Protein AF-A0A8S3BAY8-F1 (afdb_monomer_lite)

Foldseek 3Di:
DDDPPPCPCQQAQFDPDPVSGHDPVVVVVVVVVCLVVVCPPDRDDDDDDDWDWDQDPNDIDTPPPDDPPPPDDDPDDDDDD

Structure (mmCIF, N/CA/C/O backbone):
data_AF-A0A8S3BAY8-F1
#
_entry.id   AF-A0A8S3BAY8-F1
#
loop_
_atom_site.group_PDB
_atom_site.id
_atom_site.type_symbol
_atom_site.label_atom_id
_atom_site.label_alt_id
_atom_site.label_comp_id
_atom_site.label_asym_id
_atom_site.label_entity_id
_atom_site.label_seq_id
_atom_site.pdbx_PDB_ins_code
_atom_site.Cartn_x
_atom_site.Cartn_y
_atom_site.Cartn_z
_atom_site.occupancy
_atom_site.B_iso_or_equiv
_atom_site.auth_seq_id
_atom_site.auth_comp_id
_atom_site.auth_asym_id
_atom_site.auth_atom_id
_atom_site.pdbx_PDB_model_num
ATOM 1 N N . TYR A 1 1 ? -0.995 3.898 -13.900 1.00 81.50 1 TYR A N 1
ATOM 2 C CA . TYR A 1 1 ? -0.536 3.880 -15.308 1.00 81.50 1 TYR A CA 1
ATOM 3 C C . TYR A 1 1 ? 0.516 4.974 -15.511 1.00 81.50 1 TYR A C 1
ATOM 5 O O . TYR A 1 1 ? 0.528 5.904 -14.717 1.00 81.50 1 TYR A O 1
ATOM 13 N N . GLY A 1 2 ? 1.438 4.847 -16.471 1.00 94.06 2 GLY A N 1
ATOM 14 C CA . GLY A 1 2 ? 2.510 5.832 -16.730 1.00 94.06 2 GLY A CA 1
ATOM 15 C C . GLY A 1 2 ? 3.890 5.198 -16.953 1.00 94.06 2 GLY A C 1
ATOM 16 O O . GLY A 1 2 ? 4.076 4.014 -16.664 1.00 94.06 2 GLY A O 1
ATOM 17 N N . GLN A 1 3 ? 4.867 5.977 -17.428 1.00 97.62 3 GLN A N 1
ATOM 18 C CA . GLN A 1 3 ? 6.222 5.502 -17.756 1.00 97.62 3 GLN A CA 1
ATOM 19 C C . GLN A 1 3 ? 6.970 4.947 -16.528 1.00 97.62 3 GLN A C 1
ATOM 21 O O . GLN A 1 3 ? 6.738 5.360 -15.385 1.00 97.62 3 GLN A O 1
ATOM 26 N N . THR A 1 4 ? 7.854 3.968 -16.729 1.00 95.75 4 THR A N 1
ATOM 27 C CA . THR A 1 4 ? 8.812 3.521 -15.702 1.00 95.75 4 THR A CA 1
ATOM 28 C C . THR A 1 4 ? 9.665 4.699 -15.232 1.00 95.75 4 THR A C 1
ATOM 30 O O . THR A 1 4 ? 10.082 5.517 -16.040 1.00 95.75 4 THR A O 1
ATOM 33 N N . GLY A 1 5 ? 9.874 4.824 -13.919 1.00 95.62 5 GLY A N 1
ATOM 34 C CA . GLY A 1 5 ? 10.591 5.962 -13.331 1.00 95.62 5 GLY A CA 1
ATOM 35 C C . GLY A 1 5 ? 9.743 7.215 -13.077 1.00 95.62 5 GLY A C 1
ATOM 36 O O . GLY A 1 5 ? 10.161 8.062 -12.301 1.00 95.62 5 GLY A O 1
ATOM 37 N N . ALA A 1 6 ? 8.513 7.309 -13.596 1.00 96.94 6 ALA A N 1
ATOM 38 C CA . ALA A 1 6 ? 7.641 8.479 -13.404 1.00 96.94 6 ALA A CA 1
ATOM 39 C C . ALA A 1 6 ? 7.023 8.613 -11.989 1.00 96.94 6 ALA A C 1
ATOM 41 O O . ALA A 1 6 ? 6.027 9.302 -11.811 1.00 96.94 6 ALA A O 1
ATOM 42 N N . GLY A 1 7 ? 7.545 7.902 -10.984 1.00 97.06 7 GLY A N 1
ATOM 43 C CA . GLY A 1 7 ? 7.110 8.063 -9.591 1.00 97.06 7 GLY A CA 1
ATOM 44 C C . GLY A 1 7 ? 5.827 7.332 -9.177 1.00 97.06 7 GLY A C 1
ATOM 45 O O . GLY A 1 7 ? 5.382 7.517 -8.056 1.00 97.06 7 GLY A O 1
ATOM 46 N N . LYS A 1 8 ? 5.252 6.443 -9.998 1.00 97.94 8 LYS A N 1
ATOM 47 C CA . LYS A 1 8 ? 3.997 5.723 -9.665 1.00 97.94 8 LYS A CA 1
ATOM 48 C C . LYS A 1 8 ? 4.009 5.057 -8.278 1.00 97.94 8 LYS A C 1
ATOM 50 O O . LYS A 1 8 ? 3.091 5.258 -7.488 1.00 97.94 8 LYS A O 1
ATOM 55 N N . SER A 1 9 ? 5.056 4.283 -7.976 1.00 96.50 9 SER A N 1
ATOM 56 C CA . SER A 1 9 ? 5.201 3.613 -6.675 1.00 96.50 9 SER A CA 1
ATOM 57 C C . SER A 1 9 ? 5.431 4.612 -5.541 1.00 96.50 9 SER A C 1
ATOM 59 O O . SER A 1 9 ? 4.940 4.402 -4.438 1.00 96.50 9 SER A O 1
ATOM 61 N N . TYR A 1 10 ? 6.122 5.719 -5.825 1.00 97.19 10 TYR A N 1
ATOM 62 C CA . TYR A 1 10 ? 6.337 6.798 -4.864 1.00 97.19 10 TYR A CA 1
ATOM 63 C C . TYR A 1 10 ? 5.026 7.530 -4.537 1.00 97.19 10 TYR A C 1
ATOM 65 O O . TYR A 1 10 ? 4.744 7.797 -3.381 1.00 97.19 10 TYR A O 1
ATOM 73 N N . THR A 1 11 ? 4.158 7.785 -5.513 1.00 97.50 11 THR A N 1
ATOM 74 C CA . THR A 1 11 ? 2.838 8.371 -5.240 1.00 97.50 11 THR A CA 1
ATOM 75 C C . THR A 1 11 ? 1.934 7.407 -4.461 1.00 97.50 11 THR A C 1
ATOM 77 O O . THR A 1 11 ? 1.261 7.821 -3.521 1.00 97.50 11 THR A O 1
ATOM 80 N N . MET A 1 12 ? 1.908 6.119 -4.826 1.00 97.81 12 MET A N 1
ATOM 81 C CA . MET A 1 12 ? 1.002 5.146 -4.199 1.00 97.81 12 MET A CA 1
ATOM 82 C C . MET A 1 12 ? 1.468 4.686 -2.814 1.00 97.81 12 MET A C 1
ATOM 84 O O . MET A 1 12 ? 0.690 4.747 -1.870 1.00 97.81 12 MET A O 1
ATOM 88 N N . MET A 1 13 ? 2.712 4.226 -2.680 1.00 96.62 13 MET A N 1
ATOM 89 C CA . MET A 1 13 ? 3.259 3.729 -1.412 1.00 96.62 13 MET A CA 1
ATOM 90 C C . MET A 1 13 ? 4.113 4.789 -0.713 1.00 96.62 13 MET A C 1
ATOM 92 O O . MET A 1 13 ? 4.030 4.952 0.502 1.00 96.62 13 MET A O 1
ATOM 96 N N . GLY A 1 14 ? 4.892 5.548 -1.482 1.00 96.56 14 GLY A N 1
ATOM 97 C CA . GLY A 1 14 ? 5.843 6.511 -0.935 1.00 96.56 14 GLY A CA 1
ATOM 98 C C . GLY A 1 14 ? 7.071 5.839 -0.350 1.00 96.56 14 GLY A C 1
ATOM 99 O O . GLY A 1 14 ? 7.489 4.768 -0.800 1.00 96.56 14 GLY A O 1
ATOM 100 N N . LYS A 1 15 ? 7.660 6.501 0.638 1.00 95.75 15 LYS A N 1
ATOM 101 C CA . LYS A 1 15 ? 8.735 5.964 1.466 1.00 95.75 15 LYS A CA 1
ATOM 102 C C . LYS A 1 15 ? 8.298 5.903 2.930 1.00 95.75 15 LYS A C 1
ATOM 104 O O . LYS A 1 15 ? 7.227 6.380 3.294 1.00 95.75 15 LYS A O 1
ATOM 109 N N . ASN A 1 16 ? 9.145 5.300 3.758 1.00 88.25 16 ASN A N 1
ATOM 110 C CA . ASN A 1 16 ? 8.861 5.079 5.173 1.00 88.25 16 ASN A CA 1
ATOM 111 C C . ASN A 1 16 ? 9.096 6.322 6.052 1.00 88.25 16 ASN A C 1
ATOM 113 O O . ASN A 1 16 ? 8.822 6.259 7.247 1.00 88.25 16 ASN A O 1
ATOM 117 N N . GLU A 1 17 ? 9.581 7.444 5.508 1.00 93.75 17 GLU A N 1
ATOM 118 C CA . GLU A 1 17 ? 9.610 8.715 6.239 1.00 93.75 17 GLU A CA 1
ATOM 119 C C . GLU A 1 17 ? 8.203 9.341 6.301 1.00 93.75 17 GLU A C 1
ATOM 121 O O . GLU A 1 17 ? 7.479 9.332 5.303 1.00 93.75 17 GLU A O 1
ATOM 126 N N . SER A 1 18 ? 7.821 9.916 7.452 1.00 84.75 18 SER A N 1
ATOM 127 C CA . SER A 1 18 ? 6.466 10.449 7.718 1.00 84.75 18 SER A CA 1
ATOM 128 C C . SER A 1 18 ? 5.945 11.365 6.609 1.00 84.75 18 SER A C 1
ATOM 130 O O . SER A 1 18 ? 4.808 11.241 6.151 1.00 84.75 18 SER A O 1
ATOM 132 N N . ASP A 1 19 ? 6.808 12.242 6.110 1.00 92.69 19 ASP A N 1
ATOM 133 C CA . ASP A 1 19 ? 6.422 13.288 5.165 1.00 92.69 19 ASP A CA 1
ATOM 134 C C . ASP A 1 19 ? 6.413 12.780 3.716 1.00 92.69 19 ASP A C 1
ATOM 136 O O . ASP A 1 19 ? 5.904 13.446 2.818 1.00 92.69 19 ASP A O 1
ATOM 140 N N . GLN A 1 20 ? 6.929 11.570 3.486 1.00 96.06 20 GLN A N 1
ATOM 141 C CA . GLN A 1 20 ? 7.057 10.942 2.170 1.00 96.06 20 GLN A CA 1
ATOM 142 C C . GLN A 1 20 ? 6.139 9.729 1.996 1.00 96.06 20 GLN A C 1
ATOM 144 O O . GLN A 1 20 ? 6.250 9.020 0.995 1.00 96.06 20 GLN A O 1
ATOM 149 N N . GLN A 1 21 ? 5.219 9.487 2.933 1.00 97.62 21 GLN A N 1
ATOM 150 C CA . GLN A 1 21 ? 4.194 8.459 2.783 1.00 97.62 21 GLN A CA 1
ATOM 151 C C . GLN A 1 21 ? 3.293 8.749 1.575 1.00 97.62 21 GLN A C 1
ATOM 153 O O . GLN A 1 21 ? 2.893 9.894 1.342 1.00 97.62 21 GLN A O 1
ATOM 158 N N . GLY A 1 22 ? 2.967 7.704 0.814 1.00 97.50 22 GLY A N 1
ATOM 159 C CA . GLY A 1 22 ? 2.068 7.776 -0.336 1.00 97.50 22 GLY A CA 1
ATOM 160 C C . GLY A 1 22 ? 0.592 7.656 0.044 1.00 97.50 22 GLY A C 1
ATOM 161 O O . GLY A 1 22 ? 0.216 7.680 1.215 1.00 97.50 22 GLY A O 1
ATOM 162 N N . ILE A 1 23 ? -0.257 7.498 -0.968 1.00 97.75 23 ILE A N 1
ATOM 163 C CA . ILE A 1 23 ? -1.716 7.402 -0.810 1.00 97.75 23 ILE A CA 1
ATOM 164 C C . ILE A 1 23 ? -2.129 6.212 0.073 1.00 97.75 23 ILE A C 1
ATOM 166 O O . ILE A 1 23 ? -2.952 6.384 0.966 1.00 97.75 23 ILE A O 1
ATOM 170 N N . ILE A 1 24 ? -1.561 5.020 -0.149 1.00 97.62 24 ILE A N 1
ATOM 171 C CA . ILE A 1 24 ? -1.946 3.779 0.548 1.00 97.62 24 ILE A CA 1
ATOM 172 C C . ILE A 1 24 ? -1.755 3.893 2.070 1.00 97.62 24 ILE A C 1
ATOM 174 O O . ILE A 1 24 ? -2.744 3.736 2.787 1.00 97.62 24 ILE A O 1
ATOM 178 N N . PRO A 1 25 ? -0.549 4.183 2.605 1.00 97.00 25 PRO A N 1
ATOM 179 C CA . PRO A 1 25 ? -0.364 4.278 4.054 1.00 97.00 25 PRO A CA 1
ATOM 180 C C . PRO A 1 25 ? -1.179 5.413 4.694 1.00 97.00 25 PRO A C 1
ATOM 182 O O . PRO A 1 25 ? -1.693 5.225 5.795 1.00 97.00 25 PRO A O 1
ATOM 185 N N . ARG A 1 26 ? -1.361 6.551 4.003 1.00 96.81 26 ARG A N 1
ATOM 186 C CA . ARG A 1 26 ? -2.194 7.664 4.497 1.00 96.81 26 ARG A CA 1
ATOM 187 C C . ARG A 1 26 ? -3.665 7.269 4.608 1.00 96.81 26 ARG A C 1
ATOM 189 O O . ARG A 1 26 ? -4.276 7.498 5.647 1.00 96.81 26 ARG A O 1
ATOM 196 N N . LEU A 1 27 ? -4.207 6.627 3.571 1.00 97.44 27 LEU A N 1
ATOM 197 C CA . LEU A 1 27 ? -5.589 6.151 3.554 1.00 97.44 27 LEU A CA 1
ATOM 198 C C . LEU A 1 27 ? -5.829 5.102 4.639 1.00 97.44 27 LEU A C 1
ATOM 200 O O . LEU A 1 27 ? -6.839 5.173 5.331 1.00 97.44 27 LEU A O 1
ATOM 204 N N . CYS A 1 28 ? -4.905 4.154 4.818 1.00 97.00 28 CYS A N 1
ATOM 205 C CA . CYS A 1 28 ? -5.004 3.173 5.896 1.00 97.00 28 CYS A CA 1
ATOM 206 C C . CYS A 1 28 ? -5.020 3.855 7.271 1.00 97.00 28 CYS A C 1
ATOM 208 O O . CYS A 1 28 ? -5.868 3.523 8.096 1.00 97.00 28 CYS A O 1
ATOM 210 N N . GLY A 1 29 ? -4.128 4.823 7.511 1.00 95.25 29 GLY A N 1
ATOM 211 C CA . GLY A 1 29 ? -4.090 5.578 8.766 1.00 95.25 29 GLY A CA 1
ATOM 212 C C . GLY A 1 29 ? -5.414 6.284 9.063 1.00 95.25 29 GLY A C 1
ATOM 213 O O . GLY A 1 29 ? -6.011 6.064 10.115 1.00 95.25 29 GLY A O 1
ATOM 214 N N . GLU A 1 30 ? -5.916 7.056 8.100 1.00 96.44 30 GLU A N 1
ATOM 215 C CA . GLU A 1 30 ? -7.170 7.799 8.246 1.00 96.44 30 GLU A CA 1
ATOM 216 C C . GLU A 1 30 ? -8.390 6.871 8.393 1.00 96.44 30 GLU A C 1
ATOM 218 O O . GLU A 1 30 ? -9.293 7.139 9.189 1.00 96.44 30 GLU A O 1
ATOM 223 N N . LEU A 1 31 ? -8.421 5.750 7.663 1.00 95.88 31 LEU A N 1
ATOM 224 C CA . LEU A 1 31 ? -9.478 4.744 7.777 1.00 95.88 31 LEU A CA 1
ATOM 225 C C . LEU A 1 31 ? -9.589 4.227 9.215 1.00 95.88 31 LEU A C 1
ATOM 227 O O . LEU A 1 31 ? -10.682 4.215 9.786 1.00 95.88 31 LEU A O 1
ATOM 231 N N . PHE A 1 32 ? -8.465 3.818 9.808 1.00 94.81 32 PHE A N 1
ATOM 232 C CA . PHE A 1 32 ? -8.463 3.298 11.173 1.00 94.81 32 PHE A CA 1
ATOM 233 C C . PHE A 1 32 ? -8.746 4.391 12.211 1.00 94.81 32 PHE A C 1
ATOM 235 O O . PHE A 1 32 ? -9.475 4.130 13.167 1.00 94.81 32 PHE A O 1
ATOM 242 N N . GLU A 1 33 ? -8.273 5.621 12.007 1.00 94.75 33 GLU A N 1
ATOM 243 C CA . GLU A 1 33 ? -8.598 6.760 12.877 1.00 94.75 33 GLU A CA 1
ATOM 244 C C . GLU A 1 33 ? -10.110 7.049 12.914 1.00 94.75 33 GLU A C 1
ATOM 246 O O . GLU A 1 33 ? -10.703 7.238 13.984 1.00 94.75 33 GLU A O 1
ATOM 251 N N . ARG A 1 34 ? -10.776 7.015 11.755 1.00 92.19 34 ARG A N 1
ATOM 252 C CA . ARG A 1 34 ? -12.233 7.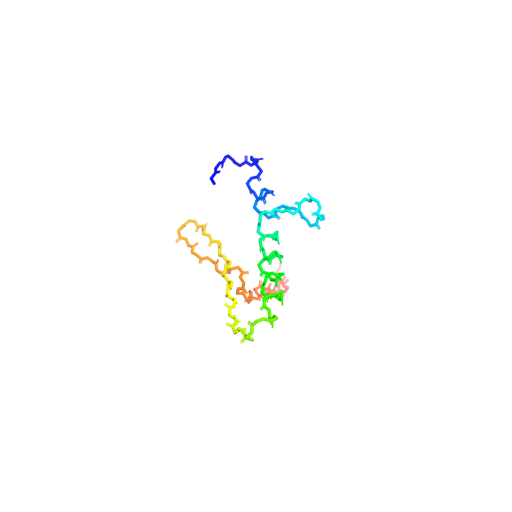195 11.656 1.00 92.19 34 ARG A CA 1
ATOM 253 C C . ARG A 1 34 ? -13.002 6.062 12.331 1.00 92.19 34 ARG A C 1
ATOM 255 O O . ARG A 1 34 ? -13.972 6.321 13.043 1.00 92.19 34 ARG A O 1
ATOM 262 N N . ILE A 1 35 ? -12.562 4.816 12.151 1.00 91.50 35 ILE A N 1
ATOM 263 C CA . ILE A 1 35 ? -13.162 3.660 12.831 1.00 91.50 35 ILE A CA 1
ATOM 264 C C . ILE A 1 35 ? -13.074 3.844 14.353 1.00 91.50 35 ILE A C 1
ATOM 266 O O . ILE A 1 35 ? -14.088 3.726 15.041 1.00 91.50 35 ILE A O 1
ATOM 270 N N . ILE A 1 36 ? -11.902 4.213 14.875 1.00 88.88 36 ILE A N 1
ATOM 271 C CA . ILE A 1 36 ? -11.675 4.402 16.315 1.00 88.88 36 ILE A CA 1
ATOM 272 C C . ILE A 1 36 ? -12.521 5.559 16.875 1.00 88.88 36 ILE A C 1
ATOM 274 O O . ILE A 1 36 ? -13.175 5.404 17.908 1.00 88.88 36 ILE A O 1
ATOM 278 N N . SER A 1 37 ? -12.563 6.705 16.189 1.00 88.38 37 SER A N 1
ATOM 279 C CA . SER A 1 37 ? -13.301 7.898 16.646 1.00 88.38 37 SER A CA 1
ATOM 280 C C . SER A 1 37 ? -14.830 7.748 16.576 1.00 88.38 37 SER A C 1
ATOM 282 O O . SER A 1 37 ? -15.549 8.317 17.404 1.00 88.38 37 SER A O 1
ATOM 284 N N . SER A 1 38 ? -15.341 6.926 15.653 1.00 82.44 38 SER A N 1
ATOM 285 C CA . SER A 1 38 ? -16.780 6.650 15.502 1.00 82.44 38 SER A CA 1
ATOM 286 C C . SER A 1 38 ? -17.402 5.839 16.653 1.00 82.44 38 SER A C 1
ATOM 288 O O . SER A 1 38 ? -18.623 5.821 16.812 1.00 82.44 38 SER A O 1
ATOM 290 N N . SER A 1 39 ? -16.587 5.222 17.520 1.00 64.56 39 SER A N 1
ATOM 291 C CA . SER A 1 39 ? -17.044 4.349 18.617 1.00 64.56 39 SER A CA 1
ATOM 292 C C . SER A 1 39 ? -17.853 5.059 19.724 1.00 64.56 39 SER A C 1
ATOM 294 O O . SER A 1 39 ? -18.359 4.398 20.636 1.00 64.56 39 SER A O 1
ATOM 296 N N . SER A 1 40 ? -17.980 6.386 19.677 1.00 65.62 40 SER A N 1
ATOM 297 C CA . SER A 1 40 ? -18.706 7.201 20.662 1.00 65.62 40 SER A CA 1
ATOM 298 C C . SER A 1 40 ? -20.233 7.194 20.470 1.00 65.62 40 SER A C 1
ATOM 300 O O . SER A 1 40 ? -20.967 7.499 21.411 1.00 65.62 40 SER A O 1
ATOM 302 N N . GLN A 1 41 ? -20.740 6.776 19.303 1.00 58.38 41 GLN A N 1
ATOM 303 C CA . GLN A 1 41 ? -22.175 6.658 19.026 1.00 58.38 41 GLN A CA 1
ATOM 304 C C . GLN A 1 41 ? -22.522 5.215 18.633 1.00 58.38 41 GLN A C 1
ATOM 306 O O . GLN A 1 41 ? -22.249 4.794 17.521 1.00 58.38 41 GLN A O 1
ATOM 311 N N . LYS A 1 42 ? -23.133 4.447 19.551 1.00 67.75 42 LYS A N 1
ATOM 312 C CA . LYS A 1 42 ? -23.644 3.074 19.320 1.00 67.75 42 LYS A CA 1
ATOM 313 C C . LYS A 1 42 ? -22.609 2.119 18.690 1.00 67.75 42 LYS A C 1
ATOM 315 O O . LYS A 1 42 ? -22.671 1.877 17.496 1.00 67.75 42 LYS A O 1
ATOM 320 N N . LYS A 1 43 ? -21.707 1.554 19.510 1.00 68.81 43 LYS A N 1
ATOM 321 C CA . LYS A 1 43 ? -20.685 0.521 19.184 1.00 68.81 43 LYS A CA 1
ATOM 322 C C . LYS A 1 43 ? -20.894 -0.199 17.829 1.00 68.81 43 LYS A C 1
ATOM 324 O O . LYS A 1 43 ? -21.495 -1.277 17.810 1.00 68.81 43 LYS A O 1
ATOM 329 N N . PRO A 1 44 ? -20.408 0.360 16.711 1.00 78.06 44 PRO A N 1
ATOM 330 C CA . PRO A 1 44 ? -20.521 -0.290 15.418 1.00 78.06 44 PRO A CA 1
ATOM 331 C C . PRO A 1 44 ? -19.445 -1.377 15.318 1.00 78.06 44 PRO A C 1
ATOM 333 O O . PRO A 1 44 ? -18.323 -1.196 15.790 1.00 78.06 44 PRO A O 1
ATOM 336 N N . HIS A 1 45 ? -19.782 -2.520 14.723 1.00 85.44 45 HIS A N 1
ATOM 337 C CA . HIS A 1 45 ? -18.808 -3.570 14.433 1.00 85.44 45 HIS A CA 1
ATOM 338 C C . HIS A 1 45 ? -18.265 -3.378 13.016 1.00 85.44 45 HIS A C 1
ATOM 340 O O . HIS A 1 45 ? -19.044 -3.293 12.066 1.00 85.44 45 HIS A O 1
ATOM 346 N N . TYR A 1 46 ? -16.941 -3.337 12.876 1.00 90.19 46 TYR A N 1
ATOM 347 C CA . TYR A 1 46 ? -16.259 -3.171 11.596 1.00 90.19 46 TYR A CA 1
ATOM 348 C C . TYR A 1 46 ? -15.393 -4.393 11.298 1.00 90.19 46 TYR A C 1
ATOM 350 O O . TYR A 1 46 ? -14.679 -4.883 12.171 1.00 90.19 46 TYR A O 1
ATOM 358 N N . THR A 1 47 ? -15.416 -4.841 10.047 1.00 94.06 47 THR A N 1
ATOM 359 C CA . THR A 1 47 ? -14.495 -5.848 9.517 1.00 94.06 47 THR A CA 1
ATOM 360 C C . THR A 1 47 ? -13.714 -5.204 8.382 1.00 94.06 47 THR A C 1
ATOM 362 O O . THR A 1 47 ? -14.311 -4.654 7.459 1.00 94.06 47 THR A O 1
ATOM 365 N N . VAL A 1 48 ? -12.384 -5.237 8.473 1.00 94.62 48 VAL A N 1
ATOM 366 C CA . VAL A 1 48 ? -11.480 -4.707 7.447 1.00 94.62 48 VAL A CA 1
ATOM 367 C C . VAL A 1 48 ? -10.693 -5.873 6.872 1.00 94.62 48 VAL A C 1
ATOM 369 O O . VAL A 1 48 ? -9.998 -6.574 7.604 1.00 94.62 48 VAL A O 1
A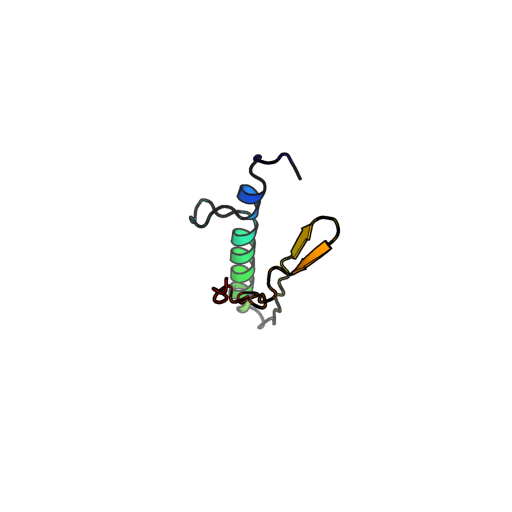TOM 372 N N . GLU A 1 49 ? -10.800 -6.068 5.565 1.00 96.44 49 GLU A N 1
ATOM 373 C CA . GLU A 1 49 ? -10.094 -7.115 4.830 1.00 96.44 49 GLU A CA 1
ATOM 374 C C . GLU A 1 49 ? -9.095 -6.476 3.865 1.00 96.44 49 GLU A C 1
ATOM 376 O O . GLU A 1 49 ? -9.353 -5.416 3.293 1.00 96.44 49 GLU A O 1
ATOM 381 N N . VAL A 1 50 ? -7.936 -7.112 3.691 1.00 96.00 50 VAL A N 1
ATOM 382 C CA . VAL A 1 50 ? -6.868 -6.624 2.813 1.00 96.00 50 VAL A CA 1
ATOM 383 C C . VAL A 1 50 ? -6.380 -7.767 1.936 1.00 96.00 50 VAL A C 1
ATOM 385 O O . VAL A 1 50 ? -6.026 -8.835 2.427 1.00 96.00 50 VAL A O 1
ATOM 388 N N . SER A 1 51 ? -6.297 -7.508 0.635 1.00 95.81 51 SER A N 1
ATOM 389 C CA . SER A 1 51 ? -5.648 -8.375 -0.346 1.00 95.81 51 SER A CA 1
ATOM 390 C C . SER A 1 51 ? -4.536 -7.599 -1.041 1.00 95.81 51 SER A C 1
ATOM 392 O O . SER A 1 51 ? -4.774 -6.480 -1.499 1.00 95.81 51 SER A O 1
ATOM 394 N N . TYR A 1 52 ? -3.345 -8.186 -1.171 1.00 96.38 52 TYR A N 1
ATOM 395 C CA . TYR A 1 52 ? -2.251 -7.580 -1.928 1.00 96.38 52 TYR A CA 1
ATOM 396 C C . TYR A 1 52 ? -1.733 -8.568 -2.967 1.00 96.38 52 TYR A C 1
ATOM 398 O O . TYR A 1 52 ? -1.315 -9.671 -2.628 1.00 96.38 52 TYR A O 1
ATOM 406 N N . MET A 1 53 ? -1.805 -8.188 -4.240 1.00 95.81 53 MET A N 1
ATOM 407 C CA . MET A 1 53 ? -1.555 -9.086 -5.363 1.00 95.81 53 MET A CA 1
ATOM 408 C C . MET A 1 53 ? -0.617 -8.451 -6.386 1.00 95.81 53 MET A C 1
ATOM 410 O O . MET A 1 53 ? -0.664 -7.246 -6.630 1.00 95.81 53 MET A O 1
ATOM 414 N N . GLU A 1 54 ? 0.198 -9.288 -7.016 1.00 96.69 54 GLU A N 1
ATOM 415 C CA . GLU A 1 54 ? 0.978 -8.962 -8.206 1.00 96.69 54 GLU A CA 1
ATOM 416 C C . GLU A 1 54 ? 0.357 -9.659 -9.418 1.00 96.69 54 GLU A C 1
ATOM 418 O O . GLU A 1 54 ? -0.005 -10.835 -9.351 1.00 96.69 54 GLU A O 1
ATOM 423 N N . ILE A 1 55 ? 0.249 -8.932 -10.531 1.00 97.06 55 ILE A N 1
ATOM 424 C CA . ILE A 1 55 ? -0.128 -9.490 -11.829 1.00 97.06 55 ILE A CA 1
ATOM 425 C C . ILE A 1 55 ? 1.092 -9.386 -12.736 1.00 97.06 55 ILE A C 1
ATOM 427 O O . ILE A 1 55 ? 1.552 -8.286 -13.042 1.00 97.06 55 ILE A O 1
ATOM 431 N N . TYR A 1 56 ? 1.613 -10.533 -13.162 1.00 96.62 56 TYR A N 1
ATOM 432 C CA . TYR A 1 56 ? 2.753 -10.621 -14.069 1.00 96.62 56 TYR A CA 1
ATOM 433 C C . TYR A 1 56 ? 2.460 -11.642 -15.167 1.00 96.62 56 TYR A C 1
ATOM 435 O O . TYR A 1 56 ? 2.200 -12.808 -14.871 1.00 96.62 56 TYR A O 1
ATOM 443 N N . CYS A 1 57 ? 2.486 -11.208 -16.431 1.00 96.12 57 CYS A N 1
ATOM 444 C CA . CYS A 1 57 ? 2.142 -12.043 -17.591 1.00 96.12 57 CYS A CA 1
ATOM 445 C C . CYS A 1 57 ? 0.797 -12.780 -17.423 1.00 96.12 57 CYS A C 1
ATOM 447 O O . CYS A 1 57 ? 0.740 -13.997 -17.585 1.00 96.12 57 CYS A O 1
ATOM 449 N N . GLU A 1 58 ? -0.263 -12.061 -17.036 1.00 97.00 58 GLU A N 1
ATOM 450 C CA . GLU A 1 58 ? -1.601 -12.622 -16.763 1.00 97.00 58 GLU A CA 1
ATOM 451 C C . GLU A 1 58 ? -1.656 -13.669 -15.632 1.00 97.00 58 GLU A C 1
ATOM 453 O O . GLU A 1 58 ? -2.662 -14.352 -15.446 1.00 97.00 58 GLU A O 1
ATOM 458 N N . ARG A 1 59 ? -0.590 -13.803 -14.831 1.00 93.50 59 ARG A N 1
ATOM 459 C CA . ARG A 1 59 ? -0.572 -14.661 -13.641 1.00 93.50 59 ARG A CA 1
ATOM 460 C C . ARG A 1 59 ? -0.725 -13.815 -12.391 1.00 93.50 59 ARG A C 1
ATOM 462 O O . ARG A 1 59 ? 0.011 -12.849 -12.201 1.00 93.50 59 ARG A O 1
ATOM 469 N N . VAL A 1 60 ? -1.643 -14.228 -11.522 1.00 95.62 60 VAL A N 1
ATOM 470 C CA . VAL A 1 60 ? -1.879 -13.594 -10.222 1.00 95.62 60 VAL A CA 1
ATOM 471 C C . VAL A 1 60 ? -1.023 -14.272 -9.159 1.00 95.62 60 VAL A C 1
ATOM 473 O O . VAL A 1 60 ? -1.014 -15.499 -9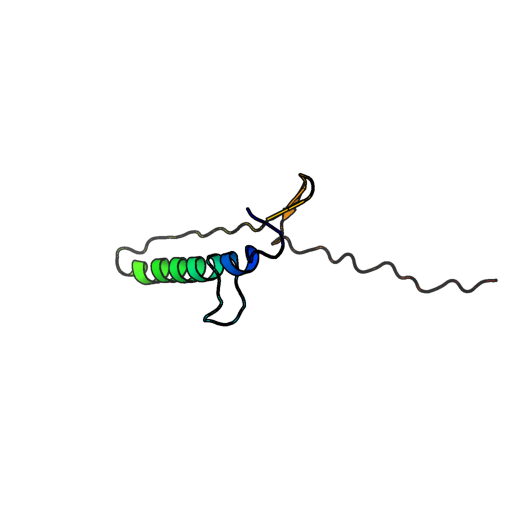.035 1.00 95.62 60 VAL A O 1
ATOM 476 N N . ARG A 1 61 ? -0.317 -13.466 -8.372 1.00 94.44 61 ARG A N 1
ATOM 477 C CA . ARG A 1 61 ? 0.450 -13.892 -7.205 1.00 94.44 61 ARG A CA 1
ATOM 478 C C . ARG A 1 61 ? -0.060 -13.157 -5.975 1.00 94.44 61 ARG A C 1
ATOM 480 O O . ARG A 1 61 ? -0.013 -11.932 -5.933 1.00 94.44 61 ARG A O 1
ATOM 487 N N . ASP A 1 62 ? -0.479 -13.903 -4.960 1.00 95.94 62 ASP A N 1
ATOM 488 C CA . ASP A 1 62 ? -0.762 -13.340 -3.640 1.00 95.94 62 ASP A CA 1
ATOM 489 C C . ASP A 1 62 ? 0.556 -12.959 -2.940 1.00 95.94 62 ASP A C 1
ATOM 491 O O . ASP A 1 62 ? 1.465 -13.785 -2.793 1.00 95.94 62 ASP A O 1
ATOM 495 N N . LEU A 1 63 ? 0.675 -11.687 -2.560 1.00 95.19 63 LEU 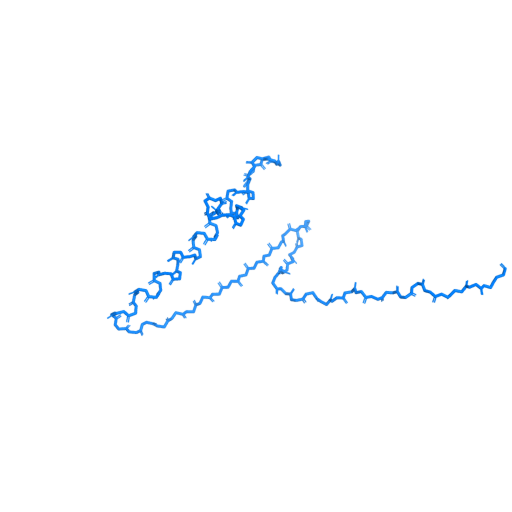A N 1
ATOM 496 C CA . LEU A 1 63 ? 1.840 -11.113 -1.890 1.00 95.19 63 LEU A CA 1
ATOM 497 C C . LEU A 1 63 ? 1.764 -11.220 -0.361 1.00 95.19 63 LEU A C 1
ATOM 499 O O . LEU A 1 63 ? 2.796 -11.052 0.288 1.00 95.19 63 LEU A O 1
ATOM 503 N N . LEU A 1 64 ? 0.587 -11.500 0.212 1.00 94.50 64 LEU A N 1
ATOM 504 C CA . LEU A 1 64 ? 0.398 -11.712 1.655 1.00 94.50 64 LEU A CA 1
ATOM 505 C C . LEU A 1 64 ? 0.466 -13.190 2.046 1.00 94.50 64 LEU A C 1
ATOM 507 O O . LEU A 1 64 ? 0.665 -13.512 3.217 1.00 94.50 64 LEU A O 1
ATOM 511 N N . SER A 1 65 ? 0.355 -14.093 1.074 1.00 91.69 65 SER A N 1
ATOM 512 C CA . SER A 1 65 ? 0.593 -15.517 1.286 1.00 91.69 65 SER A CA 1
ATOM 513 C C . SER A 1 65 ? 2.028 -15.761 1.798 1.00 91.69 65 SER A C 1
ATOM 515 O O . SER A 1 65 ? 2.993 -15.401 1.110 1.00 91.69 65 SER A O 1
ATOM 517 N N . PRO A 1 66 ? 2.220 -16.405 2.970 1.00 79.94 66 PRO A N 1
ATOM 518 C CA . PRO A 1 66 ? 3.548 -16.749 3.461 1.00 79.94 66 PRO A CA 1
ATOM 519 C C 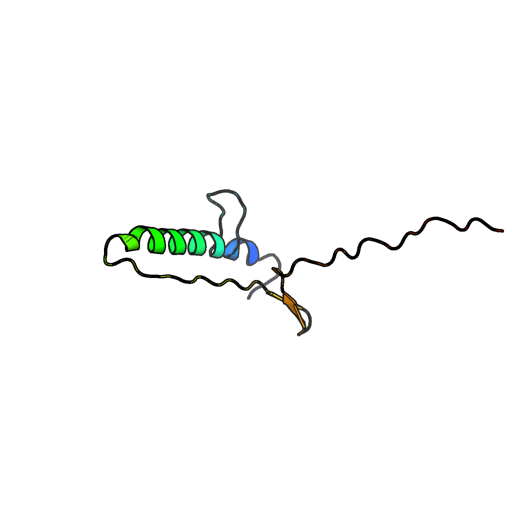. PRO A 1 66 ? 4.224 -17.676 2.449 1.00 79.94 66 PRO A C 1
ATOM 521 O O . PRO A 1 66 ? 3.744 -18.773 2.156 1.00 79.94 66 PRO A O 1
ATOM 524 N N . LYS A 1 67 ? 5.346 -17.233 1.872 1.00 69.06 67 LYS A N 1
ATOM 525 C CA . LYS A 1 67 ? 6.130 -18.076 0.966 1.00 69.06 67 LYS A CA 1
ATOM 526 C C . LYS A 1 67 ? 6.532 -19.337 1.733 1.00 69.06 67 LYS A C 1
ATOM 528 O O . LYS A 1 67 ? 7.216 -19.236 2.749 1.00 69.06 67 LYS A O 1
ATOM 533 N N . LYS A 1 68 ? 6.223 -20.528 1.206 1.00 53.06 68 LYS A N 1
ATOM 534 C CA . LYS A 1 68 ? 7.086 -21.685 1.471 1.00 53.06 68 LYS A CA 1
ATOM 535 C C . LYS A 1 68 ? 8.489 -21.246 1.064 1.00 53.06 68 LYS A C 1
ATOM 537 O O . LYS A 1 68 ? 8.715 -20.930 -0.105 1.00 53.06 68 LYS A O 1
ATOM 542 N N . SER A 1 69 ? 9.401 -21.160 2.023 1.00 43.47 69 SER A N 1
ATOM 543 C CA . SER A 1 69 ? 10.818 -21.004 1.743 1.00 43.47 69 SER A CA 1
ATOM 544 C C . SER A 1 69 ? 11.245 -22.180 0.869 1.00 43.47 69 SER A C 1
ATOM 546 O O . SER A 1 69 ? 11.481 -23.276 1.370 1.00 43.47 69 SER A O 1
ATOM 548 N N . GLN A 1 70 ? 11.351 -21.995 -0.442 1.00 48.34 70 GLN A N 1
ATOM 549 C CA . GLN A 1 70 ? 12.249 -22.843 -1.212 1.00 48.34 70 GLN A CA 1
ATOM 550 C C . GLN A 1 70 ? 13.661 -22.300 -1.009 1.00 48.34 70 GLN A C 1
ATOM 552 O O . GLN A 1 70 ? 14.203 -21.581 -1.838 1.00 48.34 70 GLN A O 1
ATOM 557 N N . SER A 1 71 ? 14.221 -22.620 0.156 1.00 48.44 71 SER A N 1
ATOM 558 C CA . SER A 1 71 ? 15.658 -22.774 0.322 1.00 48.44 71 SER A CA 1
ATOM 559 C C . SER A 1 71 ? 15.877 -24.200 0.795 1.00 48.44 71 SER A C 1
ATOM 561 O O . SER A 1 71 ? 15.506 -24.543 1.914 1.00 48.44 71 SER A O 1
ATOM 563 N N . THR A 1 72 ? 16.342 -25.046 -0.120 1.00 38.28 72 THR A N 1
ATOM 564 C CA . THR A 1 72 ? 17.294 -26.149 0.083 1.00 38.28 72 THR A CA 1
ATOM 565 C C . THR A 1 72 ? 17.331 -26.957 -1.211 1.00 38.28 72 THR A C 1
ATOM 567 O O . THR A 1 72 ? 16.502 -27.826 -1.454 1.00 38.28 72 THR A O 1
ATOM 570 N N . ASN A 1 73 ? 18.320 -26.685 -2.059 1.00 40.91 73 ASN A N 1
ATOM 571 C CA . ASN A 1 73 ? 19.002 -27.796 -2.703 1.00 40.91 73 ASN A CA 1
ATOM 572 C C . ASN A 1 73 ? 20.467 -27.696 -2.297 1.00 40.91 73 ASN A C 1
ATOM 574 O O . ASN A 1 73 ? 21.167 -26.734 -2.611 1.00 40.91 73 ASN A O 1
ATOM 578 N N . VAL A 1 74 ? 20.848 -28.661 -1.469 1.00 49.94 74 VAL A N 1
ATOM 579 C CA . VAL A 1 74 ? 22.181 -28.888 -0.934 1.00 49.94 74 VAL A CA 1
ATOM 580 C C . VAL A 1 74 ? 23.084 -29.239 -2.112 1.00 49.94 74 VAL A C 1
ATOM 582 O O . VAL A 1 74 ? 23.035 -30.345 -2.632 1.00 49.94 74 VAL A O 1
ATOM 585 N N . GLY A 1 75 ? 23.892 -28.280 -2.554 1.00 45.31 75 GLY A N 1
ATOM 586 C CA . GLY A 1 75 ? 24.979 -28.496 -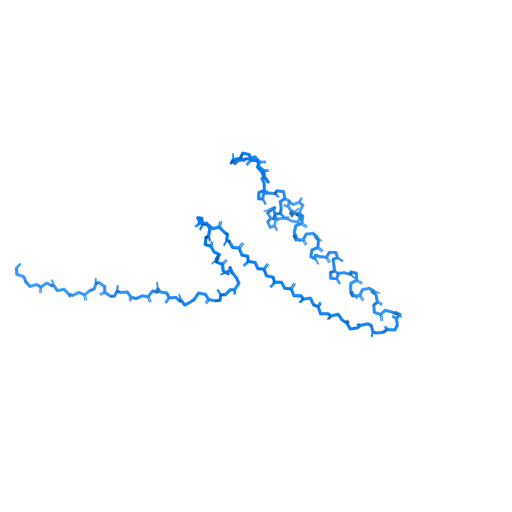3.505 1.00 45.31 75 GLY A CA 1
ATOM 587 C C . GLY A 1 75 ? 26.305 -28.694 -2.779 1.00 45.31 75 GLY A C 1
ATOM 588 O O . GLY A 1 75 ? 27.226 -27.917 -2.995 1.00 45.31 75 GLY A O 1
ATOM 589 N N . SER A 1 76 ? 26.391 -29.698 -1.903 1.00 44.66 76 SER A N 1
ATOM 590 C CA . SER A 1 76 ? 27.660 -30.162 -1.334 1.00 44.66 76 SER A CA 1
ATOM 591 C C . SER A 1 76 ? 27.753 -31.676 -1.462 1.00 44.66 76 SER A C 1
ATOM 593 O O . SER A 1 76 ? 26.919 -32.393 -0.914 1.00 44.66 76 SER A O 1
ATOM 595 N N . SER A 1 77 ? 28.846 -32.113 -2.098 1.00 42.22 77 SER A N 1
ATOM 596 C CA . SER A 1 77 ? 29.349 -33.487 -2.288 1.00 42.22 77 SER A CA 1
ATOM 597 C C . SER A 1 77 ? 29.022 -34.110 -3.647 1.00 42.22 77 SER A C 1
ATOM 599 O O . SER A 1 77 ? 27.954 -34.665 -3.841 1.00 42.22 77 SER A O 1
ATOM 601 N N . HIS A 1 78 ? 29.984 -34.054 -4.572 1.00 38.25 78 HIS A N 1
ATOM 602 C CA . HIS A 1 78 ? 30.689 -35.255 -5.039 1.00 38.25 78 HIS A CA 1
ATOM 603 C C . HIS A 1 78 ? 32.001 -34.845 -5.726 1.00 38.25 78 HIS A C 1
ATOM 605 O O . HIS A 1 78 ? 32.055 -34.538 -6.911 1.00 38.25 78 HIS A O 1
ATOM 611 N N . ASN A 1 79 ? 33.071 -34.850 -4.930 1.00 42.19 79 ASN A N 1
ATOM 612 C CA . ASN A 1 79 ? 34.420 -35.128 -5.405 1.00 42.19 79 ASN A CA 1
ATOM 613 C C . ASN A 1 79 ? 34.475 -36.641 -5.669 1.00 42.19 79 ASN A C 1
ATOM 615 O O . ASN A 1 79 ? 34.423 -37.404 -4.704 1.00 42.19 79 ASN A O 1
ATOM 619 N N . LEU A 1 80 ? 34.506 -37.070 -6.936 1.00 39.56 80 LEU A N 1
ATOM 620 C CA . LEU A 1 80 ? 35.098 -38.351 -7.345 1.00 39.56 80 LEU A CA 1
ATOM 621 C C . LEU A 1 80 ? 35.306 -38.416 -8.872 1.00 39.56 80 LEU A C 1
ATOM 623 O O . LEU A 1 80 ? 34.463 -38.940 -9.600 1.00 39.56 80 LEU A O 1
ATOM 627 N N . ARG A 1 81 ? 36.436 -37.885 -9.343 1.00 38.97 81 ARG A N 1
ATOM 628 C CA . ARG A 1 81 ? 37.407 -38.537 -10.244 1.00 38.97 81 ARG A CA 1
ATOM 629 C C . ARG A 1 81 ? 38.506 -37.558 -10.621 1.00 38.97 81 ARG A C 1
ATOM 631 O O . ARG A 1 81 ? 38.162 -36.424 -11.011 1.00 38.97 81 ARG A O 1
#

InterPro domains:
  IPR001752 Kinesin motor domain [PF00225] (1-74)
  IPR001752 Kinesin motor domain [PS50067] (1-81)
  IPR027417 P-loop containing nucleoside triphosphate hydrolase [SSF52540] (1-74)
  IPR036961 Kinesin motor domain superfamily [G3DSA:3.40.850.10] (1-81)

Radius of gyration: 21.56 Å; chains: 1; bounding box: 61×52×38 Å

Secondary structure (DSSP, 8-state):
---TTSSHHHHHTB-SSGGGB-HHHHHHHHHHHHHHHGGGSS----------EEEETTEEEESSSPP--------------

pLDDT: mean 83.26, std 19.99, range [38.25, 97.94]

Organism: NCBI:txid392030

Sequence (81 aa):
YGQTGAGKSYTMMGKNESDQQGIIPRLCGELFERIISSSSQKKPHYTVEVSYMEIYCERVRDLLSPKKSQSTNVGSSHNLR